Protein AF-A0A4Y2WBV8-F1 (afdb_monomer_lite)

Sequence (117 aa):
MKDVKDPEEYLTTQAMKGSLCLFIMSTYNDGLPPEDCEWFCKWLKEASCDFRVSRTALQGLSYAVFGLGNSSYGDNFNKVATEINAQLVKLGALPVLELVKADENDSELGKSAILFS

Secondary structure (DSSP, 8-state):
------HHHHHHHHHHTT-EEEEEEE--GGGPPPHHHHHHHHHHHHHHH-TTS-TTTTTT-EEEEEEEE-GGGGGGTTHHHHHHHHHHHHTT-EESSPPEEEETT-S-TTS------

Organism: Araneus ventricosus (NCBI:txid182803)

InterPro domains:
  IPR001094 Flavodoxin-like [PR00369] (22-33)
  IPR001094 Flavodoxin-like [PR00369] (60-70)
  IPR001094 Flavodoxin-like [PR00369] (85-104)
  IPR008254 Flavodoxin/nitric oxide synthase [PF00258] (7-108)
  IPR008254 Flavodoxin/nitric oxide synthase [PS50902] (1-117)
  IPR029039 Flavoprotein-like superfamily [G3DSA:3.40.50.360] (1-113)
  IPR029039 Flavoprotein-like superfamily [SSF52218] (4-107)
  IPR034556 S-adenosyl-L-methionine-dependent tRNA 4-demethylwyosine synthase [PTHR13930] (5-106)

Radius of gyration: 14.68 Å; chains: 1; bounding box: 36×30×44 Å

Foldseek 3Di:
DPPPPDPLVVLLVCQVVLHEEEAEWEQDPPLATPPVCNVVLVVLLCLLPDPVRDQQSNHSYEYAYEYEAACVVPPSQSNSSVSNVVSCNSSNYHYPDDHHGDHPNDPPNDDDDPDDD

pLDDT: mean 89.01, std 15.06, range [38.56, 98.56]

Structure (mmCIF, N/CA/C/O backbone):
data_AF-A0A4Y2WBV8-F1
#
_entry.id   AF-A0A4Y2WBV8-F1
#
loop_
_atom_site.group_PDB
_atom_site.id
_atom_site.type_symbol
_atom_site.label_atom_id
_atom_site.label_alt_id
_atom_site.label_comp_id
_atom_site.label_asym_id
_atom_site.label_entity_id
_atom_site.label_seq_id
_atom_site.pdbx_PDB_ins_code
_atom_site.Cartn_x
_atom_site.Cartn_y
_atom_site.Cartn_z
_atom_site.occupancy
_atom_site.B_iso_or_equiv
_atom_site.auth_seq_id
_atom_site.auth_comp_id
_atom_site.auth_asym_id
_atom_site.auth_atom_id
_atom_site.pdbx_PDB_model_num
ATOM 1 N N . MET A 1 1 ? 4.627 24.826 3.019 1.00 40.16 1 MET A N 1
ATOM 2 C CA . MET A 1 1 ? 4.883 23.521 3.657 1.00 40.16 1 MET A CA 1
ATOM 3 C C . MET A 1 1 ? 3.514 22.906 3.882 1.00 40.16 1 MET A C 1
ATOM 5 O O . MET A 1 1 ? 2.755 23.482 4.646 1.00 40.16 1 MET A O 1
ATOM 9 N N . LYS A 1 2 ? 3.106 21.919 3.073 1.00 48.91 2 LYS A N 1
ATOM 10 C CA . LYS A 1 2 ? 1.776 21.297 3.213 1.00 48.91 2 LYS A CA 1
ATOM 11 C C . LYS A 1 2 ? 1.719 20.620 4.584 1.00 48.91 2 LYS A C 1
ATOM 13 O O . LYS A 1 2 ? 2.711 20.009 4.967 1.00 48.91 2 LYS A O 1
ATOM 18 N N . ASP A 1 3 ? 0.602 20.751 5.293 1.00 57.03 3 ASP A N 1
ATOM 19 C CA . ASP A 1 3 ? 0.335 20.035 6.542 1.00 57.03 3 ASP A CA 1
ATOM 20 C C . ASP A 1 3 ? 0.385 18.524 6.278 1.00 57.03 3 ASP A C 1
ATOM 22 O O . ASP A 1 3 ? -0.618 17.905 5.912 1.00 57.03 3 ASP A O 1
ATOM 26 N N . VAL A 1 4 ? 1.573 17.930 6.394 1.00 59.97 4 VAL A N 1
ATOM 27 C CA . VAL A 1 4 ? 1.738 16.480 6.387 1.00 59.97 4 VAL A CA 1
ATOM 28 C C . VAL A 1 4 ? 1.183 16.003 7.718 1.00 59.97 4 VAL A C 1
ATOM 30 O O . VAL A 1 4 ? 1.861 16.041 8.741 1.00 59.97 4 VAL A O 1
ATOM 33 N N . LYS A 1 5 ? -0.103 15.651 7.716 1.00 69.06 5 LYS A N 1
ATOM 34 C CA . LYS A 1 5 ? -0.733 14.994 8.857 1.00 69.06 5 LYS A CA 1
ATOM 35 C C . LYS A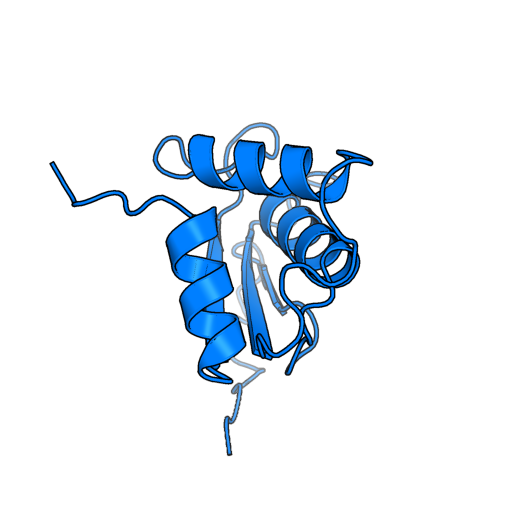 1 5 ? -0.012 13.679 9.106 1.00 69.06 5 LYS A C 1
ATOM 37 O O . LYS A 1 5 ? 0.319 12.981 8.146 1.00 69.06 5 LYS A O 1
ATOM 42 N N . ASP A 1 6 ? 0.192 13.358 10.379 1.00 88.50 6 ASP A N 1
ATOM 43 C CA . ASP A 1 6 ? 0.660 12.039 10.780 1.00 88.50 6 ASP A CA 1
ATOM 44 C C . ASP A 1 6 ? -0.241 10.980 10.109 1.00 88.50 6 ASP A C 1
ATOM 46 O O . ASP A 1 6 ? -1.473 11.034 10.247 1.00 88.50 6 ASP A O 1
ATOM 50 N N . PRO A 1 7 ? 0.332 10.074 9.301 1.00 89.50 7 PRO A N 1
ATOM 51 C CA . PRO A 1 7 ? -0.443 9.128 8.513 1.00 89.50 7 PRO A CA 1
ATOM 52 C C . PRO A 1 7 ? -1.207 8.143 9.400 1.00 89.50 7 PRO A C 1
ATOM 54 O O . PRO A 1 7 ? -2.296 7.709 9.017 1.00 89.50 7 PRO A O 1
ATOM 57 N N . GLU A 1 8 ? -0.682 7.828 10.585 1.00 91.50 8 GLU A N 1
ATOM 58 C CA . GLU A 1 8 ? -1.330 6.949 11.548 1.00 91.50 8 GLU A CA 1
ATOM 59 C C . GLU A 1 8 ? -2.578 7.614 12.109 1.00 91.50 8 GLU A C 1
ATOM 61 O O . GLU A 1 8 ? -3.676 7.061 12.002 1.00 91.50 8 GLU A O 1
ATOM 66 N N . GLU A 1 9 ? -2.439 8.834 12.632 1.00 92.62 9 GLU A N 1
ATOM 67 C CA . GLU A 1 9 ? -3.563 9.601 13.173 1.00 92.62 9 GLU A CA 1
ATOM 68 C C . GLU A 1 9 ? -4.641 9.816 12.102 1.00 92.62 9 GLU A C 1
ATOM 70 O O . GLU A 1 9 ? -5.839 9.641 12.350 1.00 92.62 9 GLU A O 1
ATOM 75 N N . TYR A 1 10 ? -4.227 10.148 10.876 1.00 93.31 10 TYR A N 1
ATOM 76 C CA . TYR A 1 10 ? -5.158 10.373 9.782 1.00 93.31 10 TYR A CA 1
ATOM 77 C C . TYR A 1 10 ? -5.926 9.102 9.409 1.00 93.31 10 TYR A C 1
ATOM 79 O O . TYR A 1 10 ? -7.159 9.127 9.388 1.00 93.31 10 TYR A O 1
ATOM 87 N N . LEU A 1 11 ? -5.233 7.997 9.119 1.00 95.31 11 LEU A N 1
ATOM 88 C CA . LEU A 1 11 ? -5.876 6.773 8.638 1.00 95.31 11 LEU A CA 1
ATOM 89 C C . LEU A 1 11 ? -6.701 6.082 9.722 1.00 95.31 11 LEU A C 1
ATOM 91 O O . LEU A 1 11 ? -7.785 5.589 9.417 1.00 95.31 11 LEU A O 1
ATOM 95 N N . THR A 1 12 ? -6.265 6.110 10.981 1.00 95.25 12 THR A N 1
ATOM 96 C CA . THR A 1 12 ? -7.075 5.605 12.102 1.00 95.25 12 THR A CA 1
ATOM 97 C C . THR A 1 12 ? -8.339 6.444 12.289 1.00 95.25 12 THR A C 1
ATOM 99 O O . THR A 1 12 ? -9.427 5.889 12.439 1.00 95.25 12 THR A O 1
ATOM 102 N N . THR A 1 13 ? -8.251 7.773 12.168 1.00 96.19 13 THR A N 1
ATOM 103 C CA . THR A 1 13 ? -9.431 8.653 12.181 1.00 96.19 13 THR A CA 1
ATOM 104 C C . THR A 1 13 ? -10.390 8.337 11.031 1.00 96.19 13 THR A C 1
ATOM 106 O O . THR A 1 13 ? -11.607 8.340 11.226 1.00 96.19 13 THR A O 1
ATOM 109 N N . GLN A 1 14 ? -9.877 8.070 9.826 1.00 96.50 14 GLN A N 1
ATOM 110 C CA . GLN A 1 14 ? -10.710 7.664 8.689 1.00 96.50 14 GLN A CA 1
ATOM 111 C C . GLN A 1 14 ? -11.346 6.285 8.907 1.00 96.50 14 GLN A C 1
ATOM 113 O O . GLN A 1 14 ? -12.524 6.109 8.598 1.00 96.50 14 GLN A O 1
ATOM 118 N N . ALA A 1 15 ? -10.612 5.340 9.497 1.00 96.75 15 ALA A N 1
ATOM 119 C CA . ALA A 1 15 ? -11.116 4.014 9.837 1.00 96.75 15 ALA A CA 1
ATOM 120 C C . ALA A 1 15 ? -12.276 4.091 10.843 1.00 96.75 15 ALA A C 1
ATOM 122 O O . ALA A 1 15 ? -13.329 3.500 10.617 1.00 96.75 15 ALA A O 1
ATOM 123 N N . MET A 1 16 ? -12.138 4.905 11.899 1.00 96.56 16 MET A N 1
ATOM 124 C CA . MET A 1 16 ? -13.200 5.136 12.892 1.00 96.56 16 MET A CA 1
ATOM 125 C C . MET A 1 16 ? -14.462 5.757 12.283 1.00 96.56 16 MET A C 1
ATOM 127 O O . MET A 1 16 ? -15.565 5.528 12.775 1.00 96.56 16 MET A O 1
ATOM 131 N N . LYS A 1 17 ? -14.311 6.546 11.216 1.00 97.12 17 LYS A N 1
ATOM 132 C CA . LYS A 1 17 ? -15.427 7.158 10.483 1.00 97.12 17 LYS A CA 1
ATOM 133 C C . LYS A 1 17 ? -16.071 6.222 9.460 1.00 97.12 17 LYS A C 1
ATOM 135 O O . LYS A 1 17 ? -17.106 6.586 8.909 1.00 97.12 17 LYS A O 1
ATOM 140 N N . GLY A 1 18 ? -15.477 5.059 9.182 1.00 95.69 18 GLY A N 1
ATOM 141 C CA . GLY A 1 18 ? -15.915 4.190 8.091 1.00 95.69 18 GLY A CA 1
ATOM 142 C C . GLY A 1 18 ? -15.690 4.807 6.706 1.00 95.69 18 GLY A C 1
ATOM 143 O O . GLY A 1 18 ? -16.458 4.544 5.784 1.00 95.69 18 GLY A O 1
ATOM 144 N N . SER A 1 19 ? -14.691 5.686 6.567 1.00 95.38 19 SER A N 1
ATOM 145 C CA . SER A 1 19 ? -14.426 6.410 5.322 1.00 95.38 19 SER A CA 1
ATOM 146 C C . SER A 1 19 ? -13.903 5.494 4.210 1.00 95.38 19 SER A C 1
ATOM 148 O O . SER A 1 19 ? -13.264 4.470 4.463 1.00 95.38 19 SER A O 1
ATOM 150 N N . LEU A 1 20 ? -14.091 5.943 2.966 1.00 96.00 20 LEU A N 1
ATOM 151 C CA . LEU A 1 20 ? -13.386 5.434 1.791 1.00 96.00 20 LEU A CA 1
ATOM 152 C C . LEU A 1 20 ? -12.154 6.306 1.497 1.00 96.00 20 LEU A C 1
ATOM 154 O O . LEU A 1 20 ? -12.280 7.519 1.320 1.00 96.00 20 LEU A O 1
ATOM 158 N N . CYS A 1 21 ? -10.971 5.696 1.406 1.00 95.75 21 CYS A N 1
ATOM 159 C CA . CYS A 1 21 ? -9.736 6.362 0.982 1.00 95.75 21 CYS A CA 1
ATOM 160 C C . CYS A 1 21 ? -9.242 5.848 -0.375 1.00 95.75 21 CYS A C 1
ATOM 162 O O . CYS A 1 21 ? -9.087 4.648 -0.586 1.00 95.75 21 CYS A O 1
ATOM 164 N N . LEU A 1 22 ? -8.948 6.774 -1.288 1.00 95.94 22 LEU A N 1
ATOM 165 C CA . LEU A 1 22 ? -8.351 6.473 -2.586 1.00 95.94 22 LEU A CA 1
ATOM 166 C C . LEU A 1 22 ? -6.859 6.813 -2.561 1.00 95.94 22 LEU A C 1
ATOM 168 O O . LEU A 1 22 ? -6.486 7.949 -2.269 1.00 95.94 22 LEU A O 1
ATOM 172 N N . PHE A 1 23 ? -6.021 5.842 -2.909 1.00 95.44 23 PHE A N 1
ATOM 173 C CA . PHE A 1 23 ? -4.578 6.009 -3.050 1.00 95.44 23 PHE A CA 1
ATOM 174 C C . PHE A 1 23 ? -4.216 6.003 -4.534 1.00 95.44 23 PHE A C 1
ATOM 176 O O . PHE A 1 23 ? -4.461 5.012 -5.217 1.00 95.44 23 PHE A O 1
ATOM 183 N N . ILE A 1 24 ? -3.628 7.091 -5.032 1.00 95.06 24 ILE A N 1
ATOM 184 C CA . ILE A 1 24 ? -3.156 7.203 -6.419 1.00 95.06 24 ILE A CA 1
ATOM 185 C C . ILE A 1 24 ? -1.640 7.344 -6.374 1.00 95.06 24 ILE A C 1
ATOM 187 O O . ILE A 1 24 ? -1.139 8.360 -5.900 1.00 95.06 24 ILE A O 1
ATOM 191 N N . MET A 1 25 ? -0.921 6.314 -6.819 1.00 95.12 25 MET A N 1
ATOM 192 C CA . MET A 1 25 ? 0.509 6.173 -6.539 1.00 95.12 25 MET A CA 1
ATOM 193 C C . MET A 1 25 ? 1.301 5.821 -7.786 1.00 95.12 25 MET A C 1
ATOM 195 O O . MET A 1 25 ? 1.112 4.766 -8.388 1.00 95.12 25 MET A O 1
ATOM 199 N N . SER A 1 26 ? 2.237 6.687 -8.139 1.00 94.19 26 SER A N 1
ATOM 200 C CA . SER A 1 26 ? 3.219 6.437 -9.184 1.00 94.19 26 SER A CA 1
ATOM 201 C C . SER A 1 26 ? 4.391 5.604 -8.679 1.00 94.19 26 SER A C 1
ATOM 203 O O . SER A 1 26 ? 4.767 5.658 -7.509 1.00 94.19 26 SER A O 1
ATOM 205 N N . THR A 1 27 ? 4.966 4.812 -9.580 1.00 93.00 27 THR A N 1
ATOM 206 C CA . THR A 1 27 ? 6.246 4.132 -9.363 1.00 93.00 27 THR A CA 1
ATOM 207 C C . THR A 1 27 ? 7.311 4.814 -10.218 1.00 93.00 27 THR A C 1
ATOM 209 O O . THR A 1 27 ? 7.158 4.898 -11.433 1.00 93.00 27 THR A O 1
ATOM 212 N N . TYR A 1 28 ? 8.354 5.330 -9.572 1.00 87.81 28 TYR A N 1
ATOM 213 C CA . TYR A 1 28 ? 9.473 6.043 -10.189 1.00 87.81 28 TYR A CA 1
ATOM 214 C C . TYR A 1 28 ? 10.689 5.110 -10.356 1.00 87.81 28 TYR A C 1
ATOM 216 O O . TYR A 1 28 ? 10.577 3.884 -10.242 1.00 87.81 28 TYR A O 1
ATOM 224 N N . ASN A 1 29 ? 11.848 5.703 -10.662 1.00 80.50 29 ASN A N 1
ATOM 225 C CA . ASN A 1 29 ? 13.137 5.034 -10.843 1.00 80.50 29 ASN A CA 1
ATOM 226 C C . ASN A 1 29 ? 13.394 3.957 -9.775 1.00 80.50 29 ASN A C 1
ATOM 228 O O . ASN A 1 29 ? 13.080 4.135 -8.598 1.00 80.50 29 ASN A O 1
ATOM 232 N N . ASP A 1 30 ? 13.941 2.823 -10.213 1.00 87.06 30 ASP A N 1
ATOM 233 C CA . ASP A 1 30 ? 14.278 1.661 -9.377 1.00 87.06 30 ASP A CA 1
ATOM 234 C C . ASP A 1 30 ? 13.108 1.065 -8.565 1.00 87.06 30 ASP A C 1
ATOM 236 O O . ASP A 1 30 ? 13.301 0.288 -7.624 1.00 87.06 30 ASP A O 1
ATOM 240 N N . GLY A 1 31 ? 11.868 1.379 -8.955 1.00 91.56 31 GLY A N 1
ATOM 241 C CA . GLY A 1 31 ? 10.670 0.873 -8.294 1.00 91.56 31 GLY A CA 1
ATOM 242 C C . GLY A 1 31 ? 10.344 1.589 -6.983 1.00 91.56 31 GLY A C 1
ATOM 243 O O . GLY A 1 31 ? 9.659 1.012 -6.136 1.00 91.56 31 GLY A O 1
ATOM 244 N N . LEU A 1 32 ? 10.856 2.806 -6.799 1.00 94.88 32 LEU A N 1
ATOM 245 C CA . LEU A 1 32 ? 10.655 3.630 -5.609 1.00 94.88 32 LEU A CA 1
ATOM 246 C C . LEU A 1 32 ? 9.422 4.542 -5.747 1.00 94.88 32 LEU A C 1
ATOM 248 O O . LEU A 1 32 ? 8.990 4.838 -6.866 1.00 94.88 32 LEU A O 1
ATOM 252 N N . PRO A 1 33 ? 8.816 4.984 -4.630 1.00 95.12 33 PRO A N 1
ATOM 253 C CA . PRO A 1 33 ? 7.783 6.018 -4.662 1.00 95.12 33 PRO A CA 1
ATOM 254 C C . PRO A 1 33 ? 8.374 7.389 -5.043 1.00 95.12 33 PRO A C 1
ATOM 256 O O . PRO A 1 33 ? 9.590 7.567 -5.002 1.00 95.12 33 PRO A O 1
ATOM 259 N N . PRO A 1 34 ? 7.531 8.383 -5.380 1.00 92.56 34 PRO A N 1
ATOM 260 C CA . PRO A 1 34 ? 7.961 9.780 -5.442 1.00 92.56 34 PRO A CA 1
ATOM 261 C C . PRO A 1 34 ? 8.591 10.222 -4.113 1.00 92.56 34 PRO A C 1
ATOM 263 O O . PRO A 1 34 ? 8.103 9.814 -3.059 1.00 92.56 34 PRO A O 1
ATOM 266 N N . GLU A 1 35 ? 9.590 11.110 -4.156 1.00 91.50 35 GLU A N 1
ATOM 267 C CA . GLU A 1 35 ? 10.311 11.617 -2.969 1.00 91.50 35 GLU A CA 1
ATOM 268 C C . GLU A 1 35 ? 9.348 12.141 -1.887 1.00 91.50 35 GLU A C 1
ATOM 270 O O . GLU A 1 35 ? 9.392 11.724 -0.728 1.00 91.50 35 GLU A O 1
ATOM 275 N N . ASP A 1 36 ? 8.362 12.944 -2.298 1.00 89.00 36 ASP A N 1
ATOM 276 C CA . ASP A 1 36 ? 7.319 13.498 -1.421 1.00 89.00 36 ASP A CA 1
ATOM 277 C C . ASP A 1 36 ? 6.422 12.434 -0.753 1.00 89.00 36 ASP A C 1
ATOM 279 O O . ASP A 1 36 ? 5.645 12.751 0.150 1.00 89.00 36 ASP A O 1
ATOM 283 N N . CYS A 1 37 ? 6.491 11.178 -1.201 1.00 91.25 37 CYS A N 1
ATOM 284 C CA . CYS A 1 37 ? 5.699 10.045 -0.719 1.00 91.25 37 CYS A CA 1
ATOM 285 C C . CYS A 1 37 ? 6.543 8.956 -0.034 1.00 91.25 37 CYS A C 1
ATOM 287 O O . CYS A 1 37 ? 5.972 7.995 0.492 1.00 91.25 37 CYS A O 1
ATOM 289 N N . GLU A 1 38 ? 7.875 9.075 -0.018 1.00 92.94 38 GLU A N 1
ATOM 290 C CA . GLU A 1 38 ? 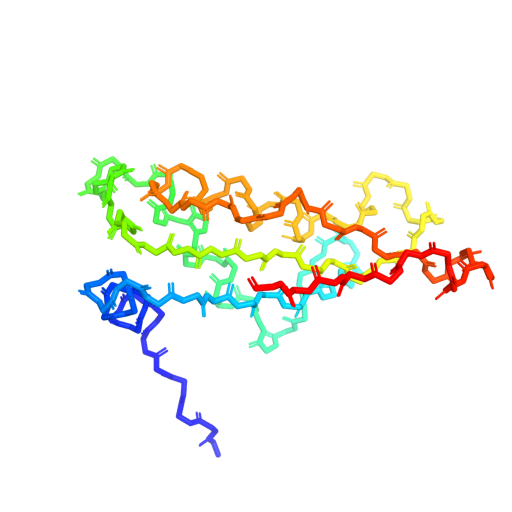8.770 8.075 0.579 1.00 92.94 38 GLU A CA 1
ATOM 291 C C . GLU A 1 38 ? 8.462 7.844 2.057 1.00 92.94 38 GLU A C 1
ATOM 293 O O . GLU A 1 38 ? 8.357 6.699 2.504 1.00 92.94 38 GLU A O 1
ATOM 298 N N . TRP A 1 39 ? 8.258 8.928 2.808 1.00 92.62 39 TRP A N 1
ATOM 299 C CA . TRP A 1 39 ? 7.961 8.874 4.239 1.00 92.62 39 TRP A CA 1
ATOM 300 C C . TRP A 1 39 ? 6.685 8.068 4.528 1.00 92.62 39 TRP A C 1
ATOM 302 O O . TRP A 1 39 ? 6.667 7.263 5.459 1.00 92.62 39 TRP A O 1
ATOM 312 N N . PHE A 1 40 ? 5.646 8.225 3.700 1.00 95.00 40 PHE A N 1
ATOM 313 C CA . PHE A 1 40 ? 4.375 7.520 3.853 1.00 95.00 40 PHE A CA 1
ATOM 314 C C . PHE A 1 40 ? 4.536 6.030 3.555 1.00 95.00 40 PHE A C 1
ATOM 316 O O . PHE A 1 40 ? 4.112 5.186 4.345 1.00 95.00 40 PHE A O 1
ATOM 323 N N . CYS A 1 41 ? 5.192 5.697 2.439 1.00 95.75 41 CYS A N 1
ATOM 324 C CA . CYS A 1 41 ? 5.420 4.307 2.042 1.00 95.75 41 CYS A CA 1
ATOM 325 C C . CYS A 1 41 ? 6.294 3.571 3.065 1.00 95.75 41 CYS A C 1
ATOM 327 O O . CYS A 1 41 ? 6.044 2.407 3.382 1.00 95.75 41 CYS A O 1
ATOM 329 N N . LYS A 1 42 ? 7.300 4.261 3.617 1.00 95.94 42 LYS A N 1
ATOM 330 C CA . LYS A 1 42 ? 8.146 3.739 4.689 1.00 95.94 42 LYS A CA 1
ATOM 331 C C . LYS A 1 42 ? 7.334 3.464 5.952 1.00 95.94 42 LYS A C 1
ATOM 333 O O . LYS A 1 42 ? 7.384 2.340 6.446 1.00 95.94 42 LYS A O 1
ATOM 338 N N . TRP A 1 43 ? 6.567 4.443 6.433 1.00 96.00 43 TRP A N 1
ATOM 339 C CA . TRP A 1 43 ? 5.717 4.273 7.614 1.00 96.00 43 TRP A CA 1
ATOM 340 C C . TRP A 1 43 ? 4.740 3.106 7.440 1.00 96.00 43 TRP A C 1
ATOM 342 O O . TRP A 1 43 ? 4.666 2.237 8.304 1.00 96.00 43 TRP A O 1
ATOM 352 N N . LEU A 1 44 ? 4.045 3.024 6.301 1.00 97.56 44 LEU A N 1
ATOM 353 C CA . LEU A 1 44 ? 3.049 1.979 6.064 1.00 97.56 44 LEU A CA 1
ATOM 354 C C . LEU A 1 44 ? 3.693 0.583 6.050 1.00 97.56 44 LEU A C 1
ATOM 356 O O . LEU A 1 44 ? 3.159 -0.370 6.626 1.00 97.56 44 LEU A O 1
ATOM 360 N N . LYS A 1 45 ? 4.884 0.467 5.452 1.00 97.75 45 LYS A N 1
ATOM 361 C CA . LYS A 1 45 ? 5.683 -0.761 5.469 1.00 97.75 45 LYS A CA 1
ATOM 362 C C . LYS A 1 45 ? 6.095 -1.149 6.885 1.00 97.75 45 LYS A C 1
ATOM 364 O O . LYS A 1 45 ? 5.914 -2.310 7.254 1.00 97.75 45 LYS A O 1
ATOM 369 N N . GLU A 1 46 ? 6.628 -0.207 7.659 1.00 97.25 46 GLU A N 1
ATOM 370 C CA . GLU A 1 46 ? 7.046 -0.419 9.049 1.00 97.25 46 GLU A CA 1
ATOM 371 C C . GLU A 1 46 ? 5.859 -0.833 9.924 1.00 97.25 46 GLU A C 1
ATOM 373 O O . GLU A 1 46 ? 5.919 -1.886 10.557 1.00 97.25 46 GLU A O 1
ATOM 378 N N . ALA A 1 47 ? 4.743 -0.103 9.862 1.00 96.94 47 ALA A N 1
ATOM 379 C CA . ALA A 1 47 ? 3.517 -0.417 10.589 1.00 96.94 47 ALA A CA 1
ATOM 380 C C . ALA A 1 47 ? 2.981 -1.816 10.244 1.00 96.94 47 ALA A C 1
ATOM 382 O O . ALA A 1 47 ? 2.595 -2.569 11.132 1.00 96.94 47 ALA A O 1
ATOM 383 N N . SER A 1 48 ? 3.013 -2.212 8.966 1.00 97.56 48 SER A N 1
ATOM 384 C CA . SER A 1 48 ? 2.543 -3.538 8.531 1.00 97.56 48 SER A CA 1
ATOM 385 C C . SER A 1 48 ? 3.425 -4.713 8.986 1.00 97.56 48 SER A C 1
ATOM 387 O O . SER A 1 48 ? 3.007 -5.871 8.888 1.00 97.56 48 SER A O 1
ATOM 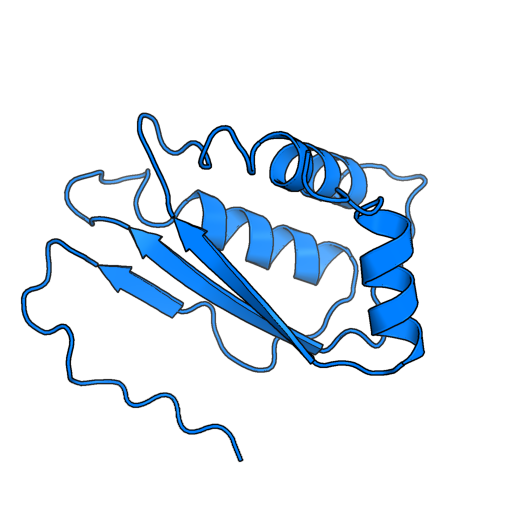389 N N . CYS A 1 49 ? 4.652 -4.431 9.430 1.00 96.94 49 CYS A N 1
ATOM 390 C CA . CYS A 1 49 ? 5.648 -5.421 9.843 1.00 96.94 49 CYS A CA 1
ATOM 391 C C . CYS A 1 49 ? 5.942 -5.385 11.352 1.00 96.94 49 CYS A C 1
ATOM 393 O O . CYS A 1 49 ? 6.529 -6.335 11.872 1.00 96.94 49 CYS A O 1
ATOM 395 N N . ASP A 1 50 ? 5.558 -4.321 12.057 1.00 96.31 50 ASP A N 1
ATOM 396 C CA . ASP A 1 50 ? 5.758 -4.182 13.495 1.00 96.31 50 ASP A CA 1
ATOM 397 C C . ASP A 1 50 ? 4.741 -5.034 14.268 1.00 96.31 50 ASP A C 1
ATOM 399 O O . ASP A 1 50 ? 3.534 -4.817 14.206 1.00 96.31 50 ASP A O 1
ATOM 403 N N . PHE A 1 51 ? 5.232 -6.001 15.045 1.00 93.94 51 PHE A N 1
ATOM 404 C CA . PHE A 1 51 ? 4.392 -6.891 15.854 1.00 93.94 51 PHE A CA 1
ATOM 405 C C . PHE A 1 51 ? 3.623 -6.166 16.971 1.00 93.94 51 PHE A C 1
ATOM 407 O O . PHE A 1 51 ? 2.700 -6.745 17.546 1.00 93.94 51 PHE A O 1
ATOM 414 N N . ARG A 1 52 ? 4.021 -4.935 17.314 1.00 95.88 52 ARG A N 1
ATOM 415 C CA . ARG A 1 52 ? 3.341 -4.088 18.302 1.00 95.88 52 ARG A CA 1
ATOM 416 C C . ARG A 1 52 ? 2.118 -3.395 17.709 1.00 95.88 52 ARG A C 1
ATOM 418 O O . ARG A 1 52 ? 1.222 -3.021 18.461 1.00 95.88 52 ARG A O 1
ATOM 425 N N . VAL A 1 53 ? 2.072 -3.231 16.387 1.00 95.00 53 VAL A N 1
ATOM 426 C CA . VAL A 1 53 ? 0.927 -2.656 15.681 1.00 95.00 53 VAL A CA 1
ATOM 427 C C . VAL A 1 53 ? -0.119 -3.748 15.480 1.00 95.00 53 VAL A C 1
ATOM 429 O O . VAL A 1 53 ? 0.175 -4.853 15.018 1.00 95.00 53 VAL A O 1
ATOM 432 N N . SER A 1 54 ? -1.367 -3.453 15.847 1.00 95.69 54 SER A N 1
ATOM 433 C CA . SER A 1 54 ? -2.454 -4.406 15.633 1.00 95.69 54 SER A CA 1
ATOM 434 C C . SER A 1 54 ? -2.640 -4.678 14.140 1.00 95.69 54 SER A C 1
ATOM 436 O O . SER A 1 54 ? -2.732 -3.754 13.335 1.00 95.69 54 SER A O 1
ATOM 438 N N . ARG A 1 55 ? -2.834 -5.948 13.770 1.00 95.50 55 ARG A N 1
ATOM 439 C CA . ARG A 1 55 ? -3.234 -6.340 12.402 1.00 95.50 55 ARG A CA 1
ATOM 440 C C . ARG A 1 55 ? -4.634 -5.852 12.014 1.00 95.50 55 ARG A C 1
ATOM 442 O O . ARG A 1 55 ? -5.063 -6.054 10.888 1.00 95.50 55 ARG A O 1
ATOM 449 N N . THR A 1 56 ? -5.353 -5.247 12.955 1.00 96.62 56 THR A N 1
ATOM 450 C CA . THR A 1 56 ? -6.652 -4.600 12.754 1.00 96.62 56 THR A CA 1
ATOM 451 C C . THR A 1 56 ? -6.581 -3.087 12.962 1.00 96.62 56 THR A C 1
ATOM 453 O O . THR A 1 56 ? -7.616 -2.455 13.153 1.00 96.62 56 THR A O 1
ATOM 456 N N . ALA A 1 57 ? -5.383 -2.487 12.959 1.00 96.44 57 ALA A N 1
ATOM 457 C CA . ALA A 1 57 ? -5.193 -1.056 13.213 1.00 96.44 57 ALA A CA 1
ATOM 458 C C . ALA A 1 57 ? -6.008 -0.152 12.269 1.00 96.44 57 ALA A C 1
ATOM 460 O O . ALA A 1 57 ? -6.418 0.933 12.671 1.00 96.44 57 ALA A O 1
ATOM 461 N N . LEU A 1 58 ? -6.275 -0.606 11.042 1.00 97.81 58 LEU A N 1
ATOM 462 C CA . LEU A 1 58 ? -7.086 0.099 10.047 1.00 97.81 58 LEU A CA 1
ATOM 463 C C . LEU A 1 58 ? -8.442 -0.579 9.793 1.00 97.81 58 LEU A C 1
ATOM 465 O O . LEU A 1 58 ? -9.070 -0.348 8.759 1.00 97.81 58 LEU A O 1
ATOM 469 N N . GLN A 1 59 ? -8.919 -1.408 10.726 1.00 97.56 59 GLN A N 1
ATOM 470 C CA . GLN A 1 59 ? -10.249 -2.001 10.630 1.00 97.56 59 GLN A CA 1
ATOM 471 C C . GLN A 1 59 ? -11.322 -0.906 10.559 1.00 97.56 59 GLN A C 1
ATOM 473 O O . GLN A 1 59 ? -11.360 -0.001 11.388 1.00 97.56 59 GLN A O 1
ATOM 478 N N . GLY A 1 60 ? -12.208 -1.012 9.566 1.00 97.12 60 GLY A N 1
ATOM 479 C CA . GLY A 1 60 ? -13.235 -0.007 9.269 1.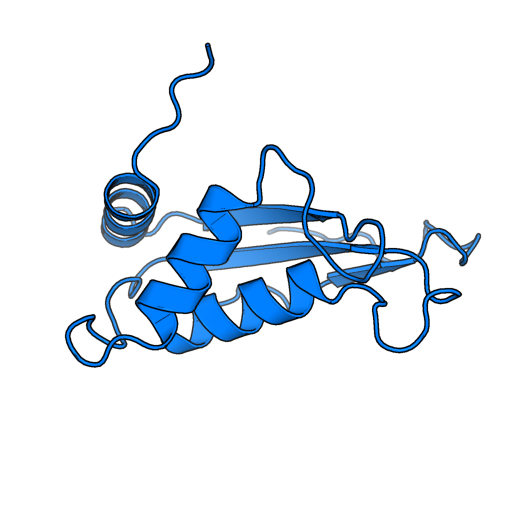00 97.12 60 GLY A CA 1
ATOM 480 C C . GLY A 1 60 ? -12.854 0.947 8.135 1.00 97.12 60 GLY A C 1
ATOM 481 O O . GLY A 1 60 ? -13.734 1.585 7.565 1.00 97.12 60 GLY A O 1
ATOM 482 N N . LEU A 1 61 ? -11.580 0.999 7.736 1.00 98.06 61 LEU A N 1
ATOM 483 C CA . LEU A 1 61 ? -11.161 1.751 6.558 1.00 98.06 61 LEU A CA 1
ATOM 484 C C . LEU A 1 61 ? -11.497 0.973 5.283 1.00 98.06 61 LEU A C 1
ATOM 486 O O . LEU A 1 61 ? -10.959 -0.111 5.054 1.00 98.06 61 LEU A O 1
ATOM 490 N N . SER A 1 62 ? -12.337 1.552 4.430 1.00 98.25 62 SER A N 1
ATOM 491 C CA . SER A 1 62 ? -12.506 1.087 3.052 1.00 98.25 62 SER A CA 1
ATOM 492 C C . SER A 1 62 ? -11.491 1.790 2.155 1.00 98.25 62 SER A C 1
ATOM 494 O O . SER A 1 62 ? -11.215 2.977 2.351 1.00 98.25 62 SER A O 1
ATOM 496 N N . TYR A 1 63 ? -10.921 1.104 1.166 1.00 97.75 63 TYR A N 1
ATOM 497 C CA . TYR A 1 63 ? -9.932 1.736 0.293 1.00 97.75 63 TYR A CA 1
ATOM 498 C C . TYR A 1 63 ? -9.915 1.225 -1.147 1.00 97.75 63 TYR A C 1
ATOM 500 O O . TYR A 1 63 ? -10.345 0.115 -1.441 1.00 97.75 63 TYR A O 1
ATOM 508 N N . ALA A 1 64 ? -9.351 2.030 -2.044 1.00 97.25 64 ALA A N 1
ATOM 509 C CA . ALA A 1 64 ? -8.947 1.612 -3.383 1.00 97.25 64 ALA A CA 1
ATOM 510 C C . ALA A 1 64 ? -7.534 2.128 -3.688 1.00 97.25 64 ALA A C 1
ATOM 512 O O . ALA A 1 64 ? -7.155 3.209 -3.231 1.00 97.25 64 ALA A O 1
ATOM 513 N N . VAL A 1 65 ? -6.755 1.364 -4.459 1.00 97.56 65 VAL A N 1
ATOM 514 C CA . VAL A 1 65 ? -5.408 1.757 -4.901 1.00 97.56 65 VAL A CA 1
ATOM 515 C C . VAL A 1 65 ? -5.363 1.771 -6.424 1.00 97.56 65 VAL A C 1
ATOM 517 O O . VAL A 1 65 ? -5.694 0.779 -7.074 1.00 97.56 65 VAL A O 1
ATOM 520 N N . PHE A 1 66 ? -4.922 2.895 -6.975 1.00 95.81 66 PHE A N 1
ATOM 521 C CA . PHE A 1 66 ? -4.666 3.100 -8.389 1.00 95.81 66 PHE A CA 1
ATOM 522 C C . PHE A 1 66 ? -3.178 3.383 -8.588 1.00 95.81 66 PHE A C 1
ATOM 524 O O . PHE A 1 66 ? -2.656 4.418 -8.168 1.00 95.81 66 PHE A O 1
ATOM 531 N N . GLY A 1 67 ? -2.480 2.435 -9.193 1.00 95.81 67 GLY A N 1
ATOM 532 C CA . GLY A 1 67 ? -1.073 2.552 -9.520 1.00 95.81 67 GLY A CA 1
ATOM 533 C C . GLY A 1 67 ? -0.861 3.191 -10.890 1.00 95.81 67 GLY A C 1
ATOM 534 O O . GLY A 1 67 ? -1.549 2.842 -11.847 1.00 95.81 67 GLY A O 1
ATOM 535 N N . LEU A 1 68 ? 0.103 4.104 -10.979 1.00 94.50 68 LEU A N 1
ATOM 536 C CA . LEU A 1 68 ? 0.623 4.652 -12.229 1.00 94.50 68 LEU A CA 1
ATOM 537 C C . LEU A 1 68 ? 2.007 4.039 -12.470 1.00 94.50 68 LEU A C 1
ATOM 539 O O . LEU A 1 68 ? 2.936 4.265 -11.689 1.00 94.50 68 LEU A O 1
ATOM 543 N N . GLY A 1 69 ? 2.153 3.249 -13.529 1.00 92.81 69 GLY A N 1
ATOM 544 C CA . GLY A 1 69 ? 3.413 2.595 -13.858 1.00 92.81 69 GLY A CA 1
ATOM 545 C C . GLY A 1 69 ? 3.607 2.440 -15.356 1.00 92.81 69 GLY A C 1
ATOM 546 O O . GLY A 1 69 ? 2.779 2.861 -16.155 1.00 92.81 69 GLY A O 1
ATOM 547 N N . ASN A 1 70 ? 4.719 1.815 -15.719 1.00 91.94 70 ASN A N 1
ATOM 548 C CA . ASN A 1 70 ? 5.071 1.524 -17.099 1.00 91.94 70 ASN A CA 1
ATOM 549 C C . ASN A 1 70 ? 5.646 0.101 -17.155 1.00 91.94 70 ASN A C 1
ATOM 551 O O . ASN A 1 70 ? 6.597 -0.218 -16.434 1.00 91.94 70 ASN A O 1
ATOM 555 N N . SER A 1 71 ? 5.030 -0.785 -17.937 1.00 92.50 71 SER A N 1
ATOM 556 C CA . SER A 1 71 ? 5.384 -2.213 -17.980 1.00 92.50 71 SER A CA 1
ATOM 557 C C . SER A 1 71 ? 6.776 -2.483 -18.545 1.00 92.50 71 SER A C 1
ATOM 559 O O . SER A 1 71 ? 7.361 -3.527 -18.250 1.00 92.50 71 SER A O 1
ATOM 561 N N . SER A 1 72 ? 7.371 -1.522 -19.256 1.00 91.88 72 SER A N 1
ATOM 562 C CA . SER A 1 72 ? 8.761 -1.604 -19.729 1.00 91.88 72 SER A CA 1
ATOM 563 C C . SER A 1 72 ? 9.774 -1.693 -18.584 1.00 91.88 72 SER A C 1
ATOM 565 O O . SER A 1 72 ? 10.904 -2.125 -18.798 1.00 91.88 72 SER A O 1
ATOM 567 N N . TYR A 1 73 ? 9.379 -1.325 -17.359 1.00 89.81 73 TYR A N 1
ATOM 568 C CA . TYR A 1 73 ? 10.216 -1.417 -16.160 1.00 89.81 73 TYR A CA 1
ATOM 569 C C . TYR A 1 73 ? 10.196 -2.808 -15.498 1.00 89.81 73 TYR A C 1
ATOM 571 O O . TYR A 1 73 ? 10.751 -2.975 -14.408 1.00 89.81 73 TYR A O 1
ATOM 579 N N . GLY A 1 74 ? 9.578 -3.810 -16.138 1.00 91.62 74 GLY A N 1
ATOM 580 C CA . GLY A 1 74 ? 9.625 -5.214 -15.721 1.00 91.62 74 GLY A CA 1
ATOM 581 C C . GLY A 1 74 ? 9.145 -5.420 -14.285 1.00 91.62 74 GLY A C 1
ATOM 582 O O . GLY A 1 74 ? 8.023 -5.048 -13.942 1.00 91.62 74 GLY A O 1
ATOM 583 N N . ASP A 1 75 ? 10.011 -5.968 -13.429 1.00 92.75 75 ASP A N 1
ATOM 584 C CA . ASP A 1 75 ? 9.707 -6.283 -12.023 1.00 92.75 75 ASP A CA 1
ATOM 585 C C . ASP A 1 75 ? 9.311 -5.059 -11.177 1.00 92.75 75 ASP A C 1
ATOM 587 O O . ASP A 1 75 ? 8.704 -5.199 -10.113 1.00 92.75 75 ASP A O 1
ATOM 591 N N . ASN A 1 76 ? 9.621 -3.846 -11.641 1.00 94.94 76 ASN A N 1
ATOM 592 C CA . ASN A 1 76 ? 9.229 -2.609 -10.971 1.00 94.94 76 ASN A CA 1
ATOM 593 C C . ASN A 1 76 ? 7.851 -2.084 -11.416 1.00 94.94 76 ASN A C 1
ATOM 595 O O . ASN A 1 76 ? 7.385 -1.076 -10.883 1.00 94.94 76 ASN A O 1
ATOM 599 N N . PHE A 1 77 ? 7.160 -2.749 -12.348 1.00 94.94 77 PHE A N 1
ATOM 600 C CA . PHE A 1 77 ? 5.844 -2.325 -12.822 1.00 94.94 77 PHE A CA 1
ATOM 601 C C . PHE A 1 77 ? 4.816 -2.231 -11.680 1.00 94.94 77 PHE A C 1
ATOM 603 O O . PHE A 1 77 ? 4.403 -3.235 -11.092 1.00 94.94 77 PHE A O 1
ATOM 610 N N . ASN A 1 78 ? 4.365 -1.003 -11.383 1.00 96.19 78 ASN A N 1
ATOM 611 C CA . ASN A 1 78 ? 3.388 -0.709 -10.326 1.00 96.19 78 ASN A CA 1
ATOM 612 C C . ASN A 1 78 ? 3.778 -1.259 -8.938 1.00 96.19 78 ASN A C 1
ATOM 614 O O . ASN A 1 78 ? 2.915 -1.608 -8.120 1.00 96.19 78 ASN A O 1
ATOM 618 N N . LYS A 1 79 ? 5.081 -1.356 -8.659 1.00 97.69 79 LYS A N 1
ATOM 619 C CA . LYS A 1 79 ? 5.610 -1.937 -7.420 1.00 97.69 79 LYS A CA 1
ATOM 620 C C . LYS A 1 79 ? 5.111 -1.208 -6.174 1.00 97.69 79 LYS A C 1
ATOM 622 O O . LYS A 1 79 ? 4.603 -1.855 -5.264 1.00 97.69 79 LYS A O 1
ATOM 627 N N . VAL A 1 80 ? 5.147 0.124 -6.171 1.00 97.81 80 VAL A N 1
ATOM 628 C CA . VAL A 1 80 ? 4.728 0.953 -5.025 1.00 97.81 80 VAL A CA 1
ATOM 629 C C . VAL A 1 80 ? 3.253 0.730 -4.684 1.00 97.81 80 VAL A C 1
ATOM 631 O O . VAL A 1 80 ? 2.903 0.476 -3.534 1.00 97.81 80 VAL A O 1
ATOM 634 N N . ALA A 1 81 ? 2.381 0.753 -5.694 1.00 97.81 81 ALA A N 1
ATOM 635 C CA . ALA A 1 81 ? 0.952 0.513 -5.515 1.00 97.81 81 ALA A CA 1
ATOM 636 C C . ALA A 1 81 ? 0.659 -0.930 -5.059 1.00 97.81 81 ALA A C 1
ATOM 638 O O . ALA A 1 81 ? -0.214 -1.160 -4.221 1.00 97.81 81 ALA A O 1
ATOM 639 N N . THR A 1 82 ? 1.432 -1.900 -5.562 1.00 98.00 82 THR A N 1
ATOM 640 C CA . THR A 1 82 ? 1.357 -3.306 -5.136 1.00 98.00 82 THR A CA 1
ATOM 641 C C . THR A 1 82 ? 1.731 -3.466 -3.662 1.00 98.00 82 THR A C 1
ATOM 643 O O . THR A 1 82 ? 1.028 -4.155 -2.921 1.00 98.00 82 THR A O 1
ATOM 646 N N . GLU A 1 83 ? 2.797 -2.800 -3.216 1.00 98.31 83 GLU A N 1
ATOM 647 C CA . GLU A 1 83 ? 3.238 -2.815 -1.821 1.00 98.31 83 GLU A CA 1
ATOM 648 C C . GLU A 1 83 ? 2.222 -2.140 -0.891 1.00 98.31 83 GLU A C 1
ATOM 650 O O . GLU A 1 83 ? 1.839 -2.750 0.108 1.00 98.31 83 GLU A O 1
ATOM 655 N N . ILE A 1 84 ? 1.723 -0.948 -1.241 1.00 98.25 84 ILE A N 1
ATOM 656 C CA . ILE A 1 84 ? 0.701 -0.239 -0.452 1.00 98.25 84 ILE A CA 1
ATOM 657 C C . ILE A 1 84 ? -0.553 -1.098 -0.292 1.00 98.25 84 ILE A C 1
ATOM 659 O O . ILE A 1 84 ? -1.035 -1.275 0.826 1.00 98.25 84 ILE A O 1
ATOM 663 N N . ASN A 1 85 ? -1.054 -1.691 -1.381 1.00 98.50 85 ASN A N 1
ATOM 664 C CA . ASN A 1 85 ? -2.224 -2.562 -1.315 1.00 98.50 85 ASN A CA 1
ATOM 665 C C . ASN A 1 85 ? -1.998 -3.740 -0.352 1.00 98.50 85 ASN A C 1
ATOM 667 O O . ASN A 1 85 ? -2.832 -4.006 0.509 1.00 98.50 85 ASN A O 1
ATOM 671 N N . ALA A 1 86 ? -0.850 -4.417 -0.444 1.00 98.50 86 ALA A N 1
ATOM 672 C CA . ALA A 1 86 ? -0.532 -5.536 0.439 1.00 98.50 86 ALA A CA 1
ATOM 673 C C . ALA A 1 86 ? -0.416 -5.116 1.917 1.00 98.50 86 ALA A C 1
ATOM 675 O O . ALA A 1 86 ? -0.818 -5.865 2.808 1.00 98.50 86 ALA A O 1
ATOM 676 N N . GLN A 1 87 ? 0.136 -3.935 2.192 1.00 98.56 87 GLN A N 1
ATOM 677 C CA . GLN A 1 87 ? 0.306 -3.417 3.551 1.00 98.56 87 GLN A CA 1
ATOM 678 C C . GLN A 1 87 ? -1.033 -2.993 4.175 1.00 98.56 87 GLN A C 1
ATOM 680 O O . GLN A 1 87 ? -1.276 -3.303 5.340 1.00 98.56 87 GLN A O 1
ATOM 685 N N . LEU A 1 88 ? -1.932 -2.373 3.402 1.00 98.38 88 LEU A N 1
ATOM 686 C CA . LEU A 1 88 ? -3.284 -2.018 3.854 1.00 98.38 88 LEU A CA 1
ATOM 687 C C . LEU A 1 88 ? -4.097 -3.260 4.250 1.00 98.38 88 LEU A C 1
ATOM 689 O O . LEU A 1 88 ? -4.696 -3.275 5.326 1.00 98.38 88 LEU A O 1
ATOM 693 N N . VAL A 1 89 ? -4.035 -4.334 3.450 1.00 98.06 89 VAL A N 1
ATOM 694 C CA . VAL A 1 89 ? -4.654 -5.628 3.803 1.00 98.06 89 VAL A CA 1
ATOM 695 C C . VAL A 1 89 ? -4.084 -6.177 5.114 1.00 98.06 89 VAL A C 1
ATOM 697 O O . VAL A 1 89 ? -4.839 -6.629 5.974 1.00 98.06 89 VAL A O 1
ATOM 700 N N . LYS A 1 90 ? -2.758 -6.124 5.310 1.00 98.25 90 LYS A N 1
ATOM 701 C CA . LYS A 1 90 ? -2.107 -6.607 6.546 1.00 98.25 90 LYS A CA 1
ATOM 702 C C . LYS A 1 90 ? -2.542 -5.852 7.804 1.00 98.25 90 LYS A C 1
ATOM 704 O O . LYS A 1 90 ? -2.483 -6.427 8.888 1.00 98.25 90 LYS A O 1
ATOM 709 N N . LEU A 1 91 ? -2.945 -4.591 7.657 1.00 98.19 91 LEU A N 1
ATOM 710 C CA . LEU A 1 91 ? -3.420 -3.727 8.740 1.00 98.19 91 LEU A CA 1
ATOM 711 C C . LEU A 1 91 ? -4.947 -3.780 8.930 1.00 98.19 91 LEU A C 1
ATOM 713 O O . LEU A 1 91 ? -5.480 -3.074 9.789 1.00 98.19 91 LEU A O 1
ATOM 717 N N . GLY A 1 92 ? -5.651 -4.622 8.168 1.00 97.88 92 GLY A N 1
ATOM 718 C CA . GLY A 1 92 ? -7.080 -4.885 8.344 1.00 97.88 92 GLY A CA 1
ATOM 719 C C . GLY A 1 92 ? -8.008 -3.907 7.622 1.00 97.88 92 GLY A C 1
ATOM 720 O O . GLY A 1 92 ? -9.207 -3.912 7.899 1.00 97.88 92 GLY A O 1
ATOM 721 N N . ALA A 1 93 ? -7.480 -3.086 6.709 1.00 98.25 93 ALA A N 1
ATOM 722 C CA . ALA A 1 93 ? -8.301 -2.268 5.821 1.00 98.25 93 ALA A CA 1
ATOM 723 C C . ALA A 1 93 ? -8.968 -3.140 4.739 1.00 98.25 93 ALA A C 1
ATOM 725 O O . ALA A 1 93 ? -8.436 -4.183 4.347 1.00 98.25 93 ALA A O 1
ATOM 726 N N . LEU A 1 94 ? -10.125 -2.707 4.236 1.00 98.06 94 LEU A N 1
ATOM 727 C CA . LEU A 1 9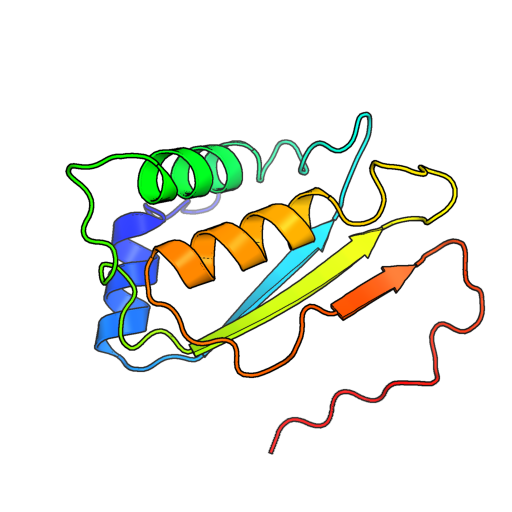4 ? -10.932 -3.457 3.273 1.00 98.06 94 LEU A CA 1
ATOM 728 C C . LEU A 1 94 ? -10.834 -2.837 1.866 1.00 98.06 94 LEU A C 1
ATOM 730 O O . LEU A 1 94 ? -11.290 -1.705 1.682 1.00 98.06 94 LEU A O 1
ATOM 734 N N . PRO A 1 95 ? -10.284 -3.543 0.860 1.00 97.06 95 PRO A N 1
ATOM 735 C CA . PRO A 1 95 ? -10.325 -3.056 -0.512 1.00 97.06 95 PRO A CA 1
ATOM 736 C C . PRO A 1 95 ? -11.764 -3.078 -1.040 1.00 97.06 95 PRO A C 1
ATOM 738 O O . PRO A 1 95 ? -12.453 -4.091 -0.931 1.00 97.06 95 PRO A O 1
ATOM 741 N N . VAL A 1 96 ? -12.208 -1.978 -1.649 1.00 96.50 96 VAL A N 1
ATOM 742 C CA . VAL A 1 96 ? -13.492 -1.913 -2.374 1.00 96.50 96 VAL A CA 1
ATOM 743 C C . VAL A 1 96 ? -13.349 -2.293 -3.846 1.00 96.50 96 VAL A C 1
ATOM 745 O O . VAL A 1 96 ? -14.338 -2.589 -4.507 1.00 96.50 96 VAL A O 1
ATOM 748 N N . LEU A 1 97 ? -12.115 -2.292 -4.353 1.00 92.06 97 LEU A N 1
ATOM 749 C CA . LEU A 1 97 ? -11.745 -2.687 -5.707 1.00 92.06 97 LEU A CA 1
ATOM 750 C C . LEU A 1 97 ? -10.441 -3.481 -5.667 1.00 92.06 97 LEU A C 1
ATOM 752 O O . LEU A 1 97 ? -9.610 -3.289 -4.775 1.00 92.06 97 LEU A O 1
ATOM 756 N N . GLU A 1 98 ? -10.238 -4.330 -6.671 1.00 94.50 98 GLU A N 1
ATOM 757 C CA . GLU A 1 98 ? -8.913 -4.883 -6.939 1.00 94.50 98 GLU A CA 1
ATOM 758 C C . GLU A 1 98 ? -7.922 -3.755 -7.267 1.00 94.50 98 GLU A C 1
ATOM 760 O O . GLU A 1 98 ? -8.300 -2.706 -7.796 1.00 94.50 98 GLU A O 1
ATOM 765 N N . LEU A 1 99 ? -6.642 -3.967 -6.942 1.00 95.44 99 LEU A N 1
ATOM 766 C CA . LEU A 1 99 ? -5.573 -3.026 -7.273 1.00 95.44 99 LEU A CA 1
ATOM 767 C C . LEU A 1 99 ? -5.578 -2.742 -8.778 1.00 95.44 99 LEU A C 1
ATOM 769 O O . LEU A 1 99 ? -5.331 -3.638 -9.586 1.00 95.44 99 LEU A O 1
ATOM 773 N N . VAL A 1 100 ? -5.762 -1.476 -9.141 1.00 94.31 100 VAL A N 1
ATOM 774 C CA . VAL A 1 100 ? -5.680 -1.043 -10.534 1.00 94.31 100 VAL A CA 1
ATOM 775 C C . VAL A 1 100 ? -4.236 -0.692 -10.862 1.00 94.31 100 VAL A C 1
ATOM 777 O O . VAL A 1 100 ? -3.595 0.061 -10.131 1.00 94.31 100 VAL A O 1
ATOM 780 N N . LYS A 1 101 ? -3.718 -1.239 -11.962 1.00 94.00 101 LYS A N 1
ATOM 781 C CA . LYS A 1 101 ? -2.360 -0.991 -12.460 1.00 94.00 101 LYS A CA 1
ATOM 782 C C . LYS A 1 101 ? -2.443 -0.313 -13.822 1.00 94.00 101 LYS A C 1
ATOM 784 O O . LYS A 1 101 ? -2.605 -0.997 -14.826 1.00 94.00 101 LYS A O 1
ATOM 789 N N . ALA A 1 102 ? -2.361 1.013 -13.853 1.00 91.75 102 ALA A N 1
ATOM 790 C CA . ALA A 1 102 ? -2.272 1.747 -15.107 1.00 91.75 102 ALA A CA 1
ATOM 791 C C . ALA A 1 102 ? -0.880 1.566 -15.721 1.00 91.75 102 ALA A C 1
ATOM 793 O O . ALA A 1 102 ? 0.126 1.567 -14.999 1.00 91.75 102 ALA A O 1
ATOM 794 N N . ASP A 1 103 ? -0.846 1.407 -17.040 1.00 91.62 103 ASP A N 1
ATOM 795 C CA . ASP A 1 103 ? 0.368 1.216 -17.824 1.00 91.62 103 ASP A CA 1
ATOM 796 C C . ASP A 1 103 ? 0.508 2.335 -18.859 1.00 91.62 103 ASP A C 1
ATOM 798 O O . ASP A 1 103 ? -0.272 2.418 -19.799 1.00 91.62 103 ASP A O 1
ATOM 802 N N . GLU A 1 104 ? 1.502 3.202 -18.686 1.00 88.56 104 GLU A N 1
ATOM 803 C CA . GLU A 1 104 ? 1.836 4.265 -19.642 1.00 88.56 104 GLU A CA 1
ATOM 804 C C . GLU A 1 104 ? 2.323 3.710 -20.989 1.00 88.56 104 GLU A C 1
ATOM 806 O O . GLU A 1 104 ? 2.144 4.348 -22.024 1.00 88.56 104 GLU A O 1
ATOM 811 N N . ASN A 1 105 ? 2.933 2.521 -20.992 1.00 86.38 105 ASN A N 1
ATOM 812 C CA . ASN A 1 105 ? 3.390 1.872 -22.220 1.00 86.38 105 ASN A CA 1
ATOM 813 C C . ASN A 1 105 ? 2.222 1.319 -23.052 1.00 86.38 105 ASN A C 1
ATOM 815 O O . ASN A 1 105 ? 2.391 1.020 -24.235 1.00 86.38 105 ASN A O 1
ATOM 819 N N . ASP A 1 106 ? 1.042 1.185 -22.443 1.00 79.94 106 ASP A N 1
ATOM 820 C CA . ASP A 1 106 ? -0.171 0.790 -23.135 1.00 79.94 106 ASP A CA 1
ATOM 821 C C . ASP A 1 106 ? -0.927 2.032 -23.628 1.00 79.94 106 ASP A C 1
ATOM 823 O O . ASP A 1 106 ? -1.478 2.827 -22.865 1.00 79.94 106 ASP A O 1
ATOM 827 N N . SER A 1 107 ? -0.977 2.196 -24.949 1.00 65.00 107 SER A N 1
ATOM 828 C CA . SER A 1 107 ? -1.754 3.259 -25.592 1.00 65.00 107 SER A CA 1
ATOM 829 C C . SER A 1 107 ? -3.277 3.092 -25.442 1.00 65.00 107 SER A C 1
ATOM 831 O O . SER A 1 107 ? -4.022 4.021 -25.761 1.00 65.00 107 SER A O 1
ATOM 833 N N . GLU A 1 108 ? -3.771 1.949 -24.948 1.00 59.53 108 GLU A N 1
ATOM 834 C CA . GLU A 1 108 ? -5.195 1.702 -24.689 1.00 59.53 108 GLU A CA 1
ATOM 835 C C . GLU A 1 108 ? -5.655 2.172 -23.295 1.00 59.53 108 GLU A C 1
ATOM 837 O O . GLU A 1 108 ? -6.356 1.467 -22.568 1.00 59.53 108 GLU A O 1
ATOM 842 N N . LEU A 1 109 ? -5.358 3.425 -22.945 1.00 51.41 109 LEU A N 1
ATOM 843 C CA . LEU A 1 109 ? -5.732 4.091 -21.682 1.00 51.41 109 LEU A CA 1
ATOM 844 C C . LEU A 1 109 ? -7.261 4.240 -21.432 1.00 51.41 109 LEU A C 1
ATOM 846 O O . LEU A 1 109 ? -7.680 5.034 -20.594 1.00 51.41 109 LEU A O 1
ATOM 850 N N . GLY A 1 110 ? -8.123 3.510 -22.151 1.00 49.97 110 GLY A N 1
ATOM 851 C CA . GLY A 1 110 ? -9.540 3.847 -22.321 1.00 49.97 110 GLY A CA 1
ATOM 852 C C . GLY A 1 110 ? -10.584 2.734 -22.181 1.00 49.97 110 GLY A C 1
ATOM 853 O O . GLY A 1 110 ? -11.733 2.998 -22.525 1.00 49.97 110 GLY A O 1
ATOM 854 N N . LYS A 1 111 ? -10.271 1.515 -21.712 1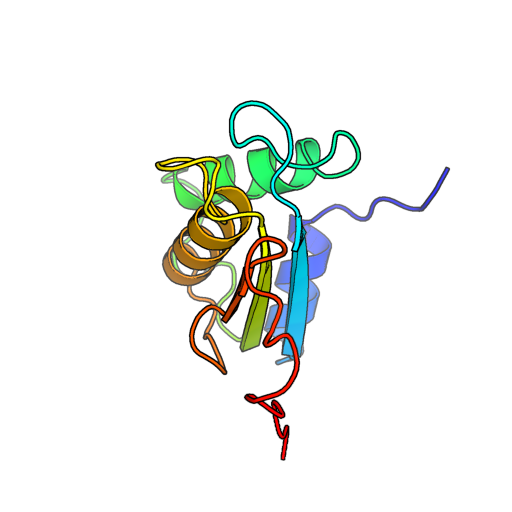.00 48.03 111 LYS A N 1
ATOM 855 C CA . LYS A 1 111 ? -11.284 0.425 -21.664 1.00 48.03 111 LYS A CA 1
ATOM 856 C C . LYS A 1 111 ? -11.889 0.097 -20.298 1.00 48.03 111 LYS A C 1
ATOM 858 O O . LYS A 1 111 ? -12.865 -0.647 -20.252 1.00 48.03 111 LYS A O 1
ATOM 863 N N . SER A 1 112 ? -11.419 0.705 -19.214 1.00 52.06 112 SER A N 1
ATOM 864 C CA . SER A 1 112 ? -11.942 0.417 -17.873 1.00 52.06 112 SER A CA 1
ATOM 865 C C . SER A 1 112 ? -12.474 1.687 -17.221 1.00 52.06 112 SER A C 1
ATOM 867 O O . SER A 1 112 ? -11.769 2.366 -16.480 1.00 52.06 112 SER A O 1
ATOM 869 N N . ALA A 1 113 ? -13.734 2.027 -17.503 1.00 51.47 113 ALA A N 1
ATOM 870 C CA . ALA A 1 113 ? -14.456 2.981 -16.672 1.00 51.47 113 ALA A CA 1
ATOM 871 C C . ALA A 1 113 ? -14.642 2.353 -15.283 1.00 51.47 113 ALA A C 1
ATOM 873 O O . ALA A 1 113 ? -15.345 1.354 -15.138 1.00 51.47 113 ALA A O 1
ATOM 874 N N . ILE A 1 114 ? -13.997 2.922 -14.264 1.00 56.41 114 ILE A N 1
ATOM 875 C CA . ILE A 1 114 ? -14.234 2.535 -12.873 1.00 56.41 114 ILE A CA 1
ATOM 876 C C . ILE A 1 114 ? -15.503 3.266 -12.428 1.00 56.41 114 ILE A C 1
ATOM 878 O O . ILE A 1 114 ? -15.469 4.443 -12.071 1.00 56.41 114 ILE A O 1
ATOM 882 N N . LEU A 1 115 ? -16.643 2.585 -12.532 1.00 47.75 115 LEU A N 1
ATOM 883 C CA . LEU A 1 115 ? -17.914 3.069 -12.003 1.00 47.75 115 LEU A CA 1
ATOM 884 C C . LEU A 1 115 ? -17.932 2.839 -10.486 1.00 47.75 115 LEU A C 1
ATOM 886 O O . LEU A 1 115 ? -17.868 1.699 -10.034 1.00 47.75 115 LEU A O 1
ATOM 890 N N . PHE A 1 116 ? -18.031 3.922 -9.715 1.00 49.28 116 PHE A N 1
ATOM 891 C CA . PHE A 1 116 ? -18.355 3.874 -8.289 1.00 49.28 116 PHE A CA 1
ATOM 892 C C . PHE A 1 116 ? -19.870 4.076 -8.143 1.00 49.28 116 PHE A C 1
ATOM 894 O O . PHE A 1 116 ? -20.401 5.053 -8.675 1.00 49.28 116 PHE A O 1
ATOM 901 N N . SER A 1 117 ? -20.562 3.156 -7.466 1.00 38.56 117 SER A N 1
ATOM 902 C CA . SER A 1 117 ? -21.967 3.302 -7.048 1.00 38.56 117 SER A CA 1
ATOM 903 C C . SER A 1 117 ? -22.062 3.503 -5.548 1.00 38.56 117 SER A C 1
ATOM 905 O O . SER A 1 117 ? -21.363 2.731 -4.852 1.00 38.56 117 SER A O 1
#